Protein AF-A8XPW1-F1 (afdb_monomer_lite)

Foldseek 3Di:
DDDPVNVVLVLLVVLLVCLVVVHPPVVSLVVLVVDPDQLVSCVVSVVLVSLVVCCPPPVCNVSSVVSNVVSVVNVVVVVVVVVVVVPPPPPPPPPDDPDDPDDDDDD

Radius of gyration: 26.09 Å; chains: 1; bounding box: 73×23×73 Å

Structure (mmCIF, N/CA/C/O backbone):
data_AF-A8XPW1-F1
#
_entry.id   AF-A8XPW1-F1
#
loop_
_atom_site.group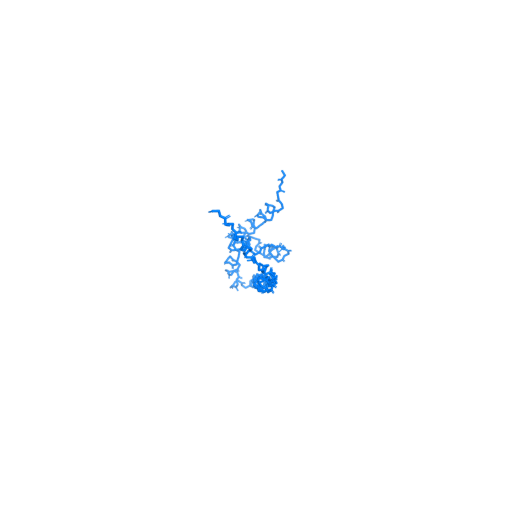_PDB
_atom_site.id
_atom_site.type_symbol
_atom_site.label_atom_id
_atom_site.label_alt_id
_atom_site.label_comp_id
_atom_site.label_asym_id
_atom_site.label_entity_id
_atom_site.label_seq_id
_atom_site.pdbx_PDB_ins_code
_atom_site.Cartn_x
_atom_site.Cartn_y
_atom_site.Cartn_z
_atom_site.occupancy
_atom_site.B_iso_or_equiv
_atom_site.auth_seq_id
_atom_site.auth_comp_id
_atom_site.auth_asym_id
_atom_site.auth_atom_id
_atom_site.pdbx_PDB_model_num
ATOM 1 N N . MET A 1 1 ? -6.409 -0.058 -27.564 1.00 50.00 1 MET A N 1
ATOM 2 C CA . MET A 1 1 ? -5.918 -1.175 -26.725 1.00 50.00 1 MET A CA 1
ATOM 3 C C . MET A 1 1 ? -5.356 -0.614 -25.425 1.00 50.00 1 MET A C 1
ATOM 5 O O . MET A 1 1 ? -4.593 0.341 -25.488 1.00 50.00 1 MET A O 1
ATOM 9 N N . ALA A 1 2 ? -5.767 -1.126 -24.261 1.00 51.94 2 ALA A N 1
ATOM 10 C CA . ALA A 1 2 ? -5.251 -0.667 -22.969 1.00 51.94 2 ALA A CA 1
ATOM 11 C C . ALA A 1 2 ? -3.877 -1.303 -22.716 1.00 51.94 2 ALA A C 1
ATOM 13 O O . ALA A 1 2 ? -3.763 -2.525 -22.685 1.00 51.94 2 ALA A O 1
ATOM 14 N N . THR A 1 3 ? -2.828 -0.497 -22.551 1.00 57.62 3 THR A N 1
ATOM 15 C CA . THR A 1 3 ? -1.506 -1.015 -22.179 1.00 57.62 3 THR A CA 1
ATOM 16 C C . THR A 1 3 ? -1.569 -1.617 -20.769 1.00 57.62 3 THR A C 1
ATOM 18 O O . THR A 1 3 ? -2.270 -1.059 -19.913 1.00 57.62 3 THR A O 1
ATOM 21 N N . PRO A 1 4 ? -0.839 -2.711 -20.478 1.00 57.59 4 PRO A N 1
ATOM 22 C CA . PRO A 1 4 ? -0.860 -3.364 -19.163 1.00 57.59 4 PRO A CA 1
ATOM 23 C C . PRO A 1 4 ? -0.543 -2.408 -17.999 1.00 57.59 4 PRO A C 1
ATOM 25 O O . PRO A 1 4 ? -1.138 -2.501 -16.925 1.00 57.59 4 PRO A O 1
ATOM 28 N N . GLY A 1 5 ? 0.317 -1.408 -18.240 1.00 65.31 5 GLY A N 1
ATOM 29 C CA . GLY A 1 5 ? 0.620 -0.347 -17.275 1.00 65.31 5 GLY A CA 1
ATOM 30 C C . GLY A 1 5 ? -0.586 0.528 -16.906 1.00 65.31 5 GLY A C 1
ATOM 31 O O . GLY A 1 5 ? -0.716 0.932 -15.751 1.00 65.31 5 GLY A O 1
ATOM 32 N N . SER A 1 6 ? -1.519 0.765 -17.838 1.00 75.75 6 SER A N 1
ATOM 33 C CA . SER A 1 6 ? -2.718 1.578 -17.579 1.00 75.75 6 SER A CA 1
ATOM 34 C C . SER A 1 6 ? -3.712 0.891 -16.636 1.00 75.75 6 SER A C 1
ATOM 36 O O . SER A 1 6 ? -4.354 1.559 -15.825 1.00 75.75 6 SER A O 1
ATOM 38 N N . ALA A 1 7 ? -3.824 -0.440 -16.696 1.00 82.31 7 ALA A N 1
ATOM 39 C CA . ALA A 1 7 ? -4.698 -1.197 -15.806 1.00 82.31 7 ALA A CA 1
ATOM 40 C C . ALA A 1 7 ? -4.166 -1.158 -14.367 1.00 82.31 7 ALA A C 1
ATOM 42 O O . ALA A 1 7 ? -4.903 -0.813 -13.444 1.00 82.31 7 ALA A O 1
ATOM 43 N N . MET A 1 8 ? -2.865 -1.406 -14.190 1.00 84.69 8 MET A N 1
ATOM 44 C CA . MET A 1 8 ? -2.206 -1.346 -12.883 1.00 84.69 8 MET A CA 1
ATOM 45 C C . MET A 1 8 ? -2.298 0.056 -12.258 1.00 84.69 8 MET A C 1
ATOM 47 O O . MET A 1 8 ? -2.623 0.191 -11.078 1.00 84.69 8 MET A O 1
ATOM 51 N N . ALA A 1 9 ? -2.092 1.111 -13.055 1.00 85.25 9 ALA A N 1
ATOM 52 C CA . ALA A 1 9 ? -2.223 2.493 -12.595 1.00 85.25 9 ALA A CA 1
ATOM 53 C C . ALA A 1 9 ? -3.647 2.824 -12.111 1.00 85.25 9 ALA A C 1
ATOM 55 O O . ALA A 1 9 ? -3.804 3.488 -11.088 1.00 85.25 9 ALA A O 1
ATOM 56 N N . LYS A 1 10 ? -4.693 2.317 -12.782 1.00 88.06 10 LYS A N 1
ATOM 57 C CA . LYS A 1 10 ? -6.088 2.479 -12.329 1.00 88.06 10 LYS A CA 1
ATOM 58 C C . LYS A 1 10 ? -6.344 1.787 -10.989 1.00 88.06 10 LYS A C 1
ATOM 60 O O . LYS A 1 10 ? -6.992 2.371 -10.120 1.00 88.06 10 LYS A O 1
ATOM 65 N N . TYR A 1 11 ? -5.824 0.572 -10.800 1.00 88.69 11 TYR A N 1
ATOM 66 C CA . TYR A 1 11 ? -5.937 -0.131 -9.518 1.00 88.69 11 TYR A CA 1
ATOM 67 C C . TYR A 1 11 ? -5.219 0.624 -8.398 1.00 88.69 11 TYR A C 1
ATOM 69 O O . TYR A 1 11 ? -5.803 0.831 -7.336 1.00 88.69 11 TYR A O 1
ATOM 77 N N . LEU A 1 12 ? -4.003 1.113 -8.651 1.00 89.31 12 LEU A N 1
ATOM 78 C CA . LEU A 1 12 ? -3.255 1.922 -7.688 1.00 89.31 12 LEU A CA 1
ATOM 79 C C . LEU A 1 12 ? -3.965 3.232 -7.352 1.00 89.31 12 LEU A C 1
ATOM 81 O O . LEU A 1 12 ? -4.080 3.576 -6.178 1.00 89.31 12 LEU A O 1
ATOM 85 N N . PHE A 1 13 ? -4.517 3.924 -8.346 1.00 90.62 13 PHE A N 1
ATOM 86 C CA . PHE A 1 13 ? -5.321 5.122 -8.119 1.00 90.62 13 PHE A CA 1
ATOM 87 C C . PHE A 1 13 ? -6.535 4.834 -7.222 1.00 90.62 13 PHE A C 1
ATOM 89 O O . PHE A 1 13 ? -6.832 5.584 -6.285 1.00 90.62 13 PHE A O 1
ATOM 96 N N . ARG A 1 14 ? -7.209 3.699 -7.434 1.00 90.56 14 ARG A N 1
ATOM 97 C CA . ARG A 1 14 ? -8.300 3.251 -6.560 1.00 90.56 14 ARG A CA 1
ATOM 98 C C . ARG A 1 14 ? -7.814 2.956 -5.136 1.00 90.56 14 ARG A C 1
ATOM 100 O O . ARG A 1 14 ? -8.478 3.336 -4.176 1.00 90.56 14 ARG A O 1
ATOM 107 N N . CYS A 1 15 ? -6.639 2.349 -4.981 1.00 91.38 15 CYS A N 1
ATOM 108 C CA . CYS A 1 15 ? -6.039 2.138 -3.664 1.00 91.38 15 CYS A CA 1
ATOM 109 C C . CYS A 1 15 ? -5.737 3.465 -2.954 1.00 91.38 15 CYS A C 1
ATOM 111 O O . CYS A 1 15 ? -6.075 3.631 -1.785 1.00 91.38 15 CYS A O 1
ATOM 113 N N . VAL A 1 16 ? -5.157 4.438 -3.660 1.00 91.81 16 VAL A N 1
ATOM 114 C CA . VAL A 1 16 ? -4.872 5.774 -3.110 1.00 91.81 16 VAL A CA 1
ATOM 115 C C . VAL A 1 16 ? -6.148 6.464 -2.649 1.00 91.81 16 VAL A C 1
ATOM 117 O O . VAL A 1 16 ? -6.192 6.995 -1.541 1.00 91.81 16 VAL A O 1
ATOM 120 N N . THR A 1 17 ? -7.194 6.453 -3.474 1.00 92.75 17 THR A N 1
ATOM 121 C CA . THR A 1 17 ? -8.467 7.106 -3.134 1.00 92.75 17 THR A CA 1
ATOM 122 C C . THR A 1 17 ? -9.129 6.454 -1.920 1.00 92.75 17 THR A C 1
ATOM 124 O O . THR A 1 17 ? -9.569 7.166 -1.019 1.00 92.75 17 THR A O 1
ATOM 127 N N . HIS A 1 18 ? -9.116 5.122 -1.822 1.00 93.25 18 HIS A N 1
ATOM 128 C CA . HIS A 1 18 ? -9.591 4.396 -0.640 1.00 93.25 18 HIS A CA 1
ATOM 129 C C . HIS A 1 18 ? -8.779 4.717 0.627 1.00 93.25 18 HIS A C 1
ATOM 131 O O . HIS A 1 18 ? -9.367 5.004 1.671 1.00 93.25 18 HIS A O 1
ATOM 137 N N . LEU A 1 19 ? -7.442 4.733 0.534 1.00 91.12 19 LEU A N 1
ATOM 138 C CA . LEU A 1 19 ? -6.554 5.074 1.651 1.00 91.12 19 LEU A CA 1
ATOM 139 C C . LEU A 1 19 ? -6.670 6.543 2.072 1.00 91.12 19 LEU A C 1
ATOM 141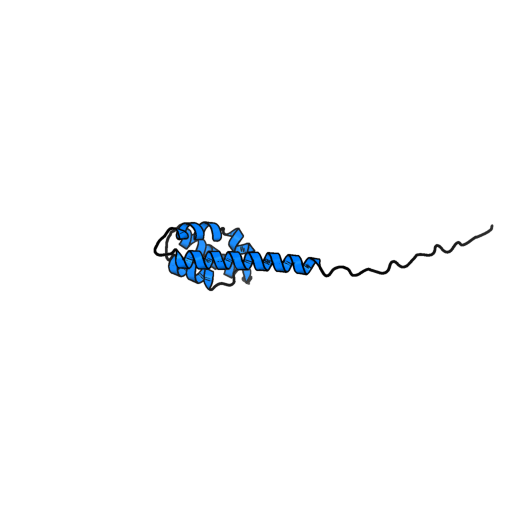 O O . LEU A 1 19 ? -6.493 6.845 3.244 1.00 91.12 19 LEU A O 1
ATOM 145 N N . ARG A 1 20 ? -6.962 7.475 1.165 1.00 90.56 20 ARG A N 1
ATOM 146 C CA . ARG A 1 20 ? -7.193 8.881 1.541 1.00 90.56 20 ARG A CA 1
ATOM 147 C C . ARG A 1 20 ? -8.565 9.082 2.174 1.00 90.56 20 ARG A C 1
ATOM 149 O O . ARG A 1 20 ? -8.684 9.817 3.143 1.00 90.56 20 ARG A O 1
ATOM 156 N N . ALA A 1 21 ? -9.583 8.400 1.657 1.00 91.69 21 ALA A N 1
ATOM 157 C CA . ALA A 1 21 ? -10.943 8.469 2.181 1.00 91.69 21 ALA A CA 1
ATOM 158 C C . ALA A 1 21 ? -11.163 7.619 3.446 1.00 91.69 21 ALA A C 1
ATOM 160 O O . ALA A 1 21 ? -12.282 7.590 3.950 1.00 91.69 21 ALA A O 1
ATOM 161 N N . GLN A 1 22 ? -10.144 6.884 3.916 1.00 88.81 22 GLN A N 1
ATOM 162 C CA . GLN A 1 22 ? -10.232 5.915 5.019 1.00 88.81 22 GLN A CA 1
ATOM 163 C C . GLN A 1 22 ? -11.343 4.865 4.820 1.00 88.81 22 GLN A C 1
ATOM 165 O O . GLN A 1 22 ? -11.918 4.329 5.767 1.00 88.81 22 GLN A O 1
ATOM 170 N N . LYS A 1 23 ? -11.656 4.536 3.561 1.00 89.94 23 LYS A N 1
ATOM 171 C CA . LYS A 1 23 ? -12.699 3.568 3.196 1.00 89.94 23 LYS A CA 1
ATOM 172 C C . LYS A 1 23 ? -12.058 2.266 2.749 1.00 89.94 23 LYS A C 1
ATOM 174 O O . LYS A 1 23 ? -11.152 2.272 1.926 1.00 89.94 23 LYS A O 1
ATOM 179 N N . LYS A 1 24 ? -12.571 1.131 3.242 1.00 90.38 24 LYS A N 1
ATOM 180 C CA . LYS A 1 24 ? -12.109 -0.218 2.849 1.00 90.38 24 LYS A CA 1
ATOM 181 C C . LYS A 1 24 ? -10.582 -0.384 2.982 1.00 90.38 24 LYS A C 1
ATOM 183 O O . LYS A 1 24 ? -9.939 -0.992 2.126 1.00 90.38 24 LYS A O 1
ATOM 188 N N . VAL A 1 25 ? -10.003 0.167 4.053 1.00 90.94 25 VAL A N 1
ATOM 189 C CA . VAL A 1 25 ? -8.547 0.214 4.285 1.00 90.94 25 VAL A CA 1
ATOM 190 C C . VAL A 1 25 ? -7.939 -1.188 4.309 1.00 90.94 25 VAL A C 1
ATOM 192 O O . VAL A 1 25 ? -6.980 -1.435 3.589 1.00 90.94 25 VAL A O 1
ATOM 195 N N . THR A 1 26 ? -8.536 -2.133 5.042 1.00 92.25 26 THR A N 1
ATOM 196 C CA . THR A 1 26 ? -8.062 -3.527 5.126 1.00 92.25 26 THR A CA 1
ATOM 197 C C . THR A 1 26 ? -7.951 -4.183 3.750 1.00 92.25 26 THR A C 1
ATOM 199 O O . THR A 1 26 ? -6.889 -4.679 3.389 1.00 92.25 26 THR A O 1
ATOM 202 N N . VAL A 1 27 ? -9.025 -4.115 2.953 1.00 92.69 27 VAL A N 1
ATOM 203 C CA . VAL A 1 27 ? -9.073 -4.684 1.594 1.00 92.69 27 VAL A CA 1
ATOM 204 C C . VAL A 1 27 ? -8.030 -4.024 0.699 1.00 92.69 27 VAL A C 1
ATOM 206 O O . VAL A 1 27 ? -7.369 -4.684 -0.093 1.00 92.69 27 VAL A O 1
ATOM 209 N N . THR A 1 28 ? -7.851 -2.714 0.846 1.00 92.44 28 THR A N 1
ATOM 210 C CA . THR A 1 28 ? -6.895 -1.949 0.045 1.00 92.44 28 THR A CA 1
ATOM 211 C C . THR A 1 28 ? -5.447 -2.299 0.393 1.00 92.44 28 THR A C 1
ATOM 213 O O . THR A 1 28 ? -4.627 -2.474 -0.506 1.00 92.44 28 THR A O 1
ATOM 216 N N . LEU A 1 29 ? -5.126 -2.452 1.682 1.00 91.50 29 LEU A N 1
ATOM 217 C CA . LEU A 1 29 ? -3.810 -2.910 2.133 1.00 91.50 29 LEU A CA 1
ATOM 218 C C . LEU A 1 29 ? -3.522 -4.339 1.661 1.00 91.50 29 LEU A C 1
ATOM 220 O O . LEU A 1 29 ? -2.397 -4.629 1.262 1.00 91.50 29 LEU A O 1
ATOM 224 N N . GLN A 1 30 ? -4.534 -5.204 1.651 1.00 91.44 30 GLN A N 1
ATOM 225 C CA . GLN A 1 30 ? -4.412 -6.567 1.141 1.00 91.44 30 GLN A CA 1
ATOM 226 C C . GLN A 1 30 ? -4.189 -6.590 -0.378 1.00 91.44 30 GLN A C 1
ATOM 228 O O . GLN A 1 30 ? -3.235 -7.202 -0.839 1.00 91.44 30 GLN A O 1
ATOM 233 N N . MET A 1 31 ? -4.937 -5.794 -1.150 1.00 90.44 31 MET A N 1
ATOM 234 C CA . MET A 1 31 ? -4.682 -5.615 -2.587 1.00 90.44 31 MET A CA 1
ATOM 235 C C . MET A 1 31 ? -3.248 -5.147 -2.881 1.00 90.44 31 MET A C 1
ATOM 237 O O . MET A 1 31 ? -2.634 -5.616 -3.833 1.00 90.44 31 MET A O 1
ATOM 241 N N . LEU A 1 32 ? -2.691 -4.236 -2.076 1.00 89.81 32 LEU A N 1
ATOM 242 C CA . LEU A 1 32 ? -1.297 -3.791 -2.231 1.00 89.81 32 LEU A CA 1
ATOM 243 C C . LEU A 1 32 ? -0.277 -4.906 -1.921 1.00 89.81 32 LEU A C 1
ATOM 245 O O . LEU A 1 32 ? 0.836 -4.896 -2.455 1.00 89.81 32 LEU A O 1
ATOM 249 N N . MET A 1 33 ? -0.642 -5.875 -1.078 1.00 90.19 33 MET A N 1
ATOM 250 C CA . MET A 1 33 ? 0.160 -7.077 -0.837 1.00 90.19 33 MET A CA 1
ATOM 251 C C . MET A 1 33 ? 0.064 -8.078 -1.986 1.00 90.19 33 MET A C 1
ATOM 253 O O . MET A 1 33 ? 1.090 -8.646 -2.353 1.00 90.19 33 MET A O 1
ATOM 257 N N . ASP A 1 34 ? -1.113 -8.256 -2.575 1.00 88.56 34 ASP A N 1
ATOM 258 C CA . ASP A 1 34 ? -1.339 -9.268 -3.614 1.00 88.56 34 ASP A CA 1
ATOM 259 C C . ASP A 1 34 ? -0.829 -8.812 -4.988 1.00 88.56 34 ASP A C 1
ATOM 261 O O . ASP A 1 34 ? -0.357 -9.612 -5.794 1.00 88.56 34 ASP A O 1
ATOM 265 N N . LEU A 1 35 ? -0.872 -7.506 -5.264 1.00 84.12 35 LEU A N 1
ATOM 266 C CA . LEU A 1 35 ? -0.415 -6.960 -6.538 1.00 84.12 35 LEU A CA 1
ATOM 267 C C . LEU A 1 35 ? 1.119 -6.911 -6.612 1.00 84.12 35 LEU A C 1
ATOM 269 O O . LEU A 1 35 ? 1.794 -6.317 -5.765 1.00 84.12 35 LEU A O 1
ATOM 273 N N . ASN A 1 36 ? 1.681 -7.465 -7.688 1.00 82.56 36 ASN A N 1
ATOM 274 C CA . ASN A 1 36 ? 3.077 -7.251 -8.077 1.00 82.56 36 ASN A CA 1
ATOM 275 C C . ASN A 1 36 ? 3.214 -5.919 -8.821 1.00 82.56 36 ASN A C 1
ATOM 277 O O . ASN A 1 36 ? 3.315 -5.855 -10.045 1.00 82.56 36 ASN A O 1
ATOM 281 N N . THR A 1 37 ? 3.156 -4.830 -8.061 1.00 83.12 37 THR A N 1
ATOM 282 C CA . THR A 1 37 ? 3.311 -3.467 -8.574 1.00 83.12 37 THR A CA 1
ATOM 283 C C . THR A 1 37 ? 4.785 -3.066 -8.650 1.00 83.12 37 THR A C 1
ATOM 285 O O . THR A 1 37 ? 5.466 -3.146 -7.626 1.00 83.12 37 THR A O 1
ATOM 288 N N . PRO A 1 38 ? 5.258 -2.555 -9.802 1.00 86.12 38 PRO A N 1
ATOM 289 C CA . PRO A 1 38 ? 6.588 -1.968 -9.935 1.00 86.12 38 PRO A CA 1
ATOM 290 C C . PRO A 1 38 ? 6.829 -0.854 -8.913 1.00 86.12 38 PRO A C 1
ATOM 292 O O . PRO A 1 38 ? 5.933 -0.038 -8.659 1.00 86.12 38 PRO A O 1
ATOM 295 N N . LEU A 1 39 ? 8.053 -0.770 -8.384 1.00 86.44 39 LEU A N 1
ATOM 296 C CA . LEU A 1 39 ? 8.411 0.225 -7.371 1.00 86.44 39 LEU A CA 1
ATOM 297 C C . LEU A 1 39 ? 8.178 1.659 -7.869 1.00 86.44 39 LEU A C 1
ATOM 299 O O . LEU A 1 39 ? 7.627 2.474 -7.132 1.00 86.44 39 LEU A O 1
ATOM 303 N N . ALA A 1 40 ? 8.488 1.931 -9.140 1.00 85.88 40 ALA A N 1
ATOM 304 C CA . ALA A 1 40 ? 8.277 3.234 -9.771 1.00 85.88 40 ALA A CA 1
ATOM 305 C C . ALA A 1 40 ? 6.823 3.732 -9.661 1.00 85.88 40 ALA A C 1
ATOM 307 O O . ALA A 1 40 ? 6.586 4.910 -9.402 1.00 85.88 40 ALA A O 1
ATOM 308 N N . LEU A 1 41 ? 5.835 2.840 -9.802 1.00 86.62 41 LEU A N 1
ATOM 309 C CA . LEU A 1 41 ? 4.427 3.217 -9.661 1.00 86.62 41 LEU A CA 1
ATOM 310 C C . LEU A 1 41 ? 4.050 3.445 -8.194 1.00 86.62 41 LEU A C 1
ATOM 312 O O . LEU A 1 41 ? 3.319 4.382 -7.883 1.00 86.62 41 LEU A O 1
ATOM 316 N N . LEU A 1 42 ? 4.564 2.629 -7.273 1.00 88.50 42 LEU A N 1
ATOM 317 C CA . LEU A 1 42 ? 4.324 2.824 -5.840 1.00 88.50 42 LEU A CA 1
ATOM 318 C C . LEU A 1 42 ? 4.894 4.154 -5.327 1.00 88.50 42 LEU A C 1
ATOM 320 O O . LEU A 1 42 ? 4.284 4.779 -4.454 1.00 88.50 42 LEU A O 1
ATOM 324 N N . GLU A 1 43 ? 6.038 4.580 -5.867 1.00 87.88 43 GLU A N 1
ATOM 325 C CA . GLU A 1 43 ? 6.643 5.883 -5.582 1.00 87.88 43 GLU A CA 1
ATOM 326 C C . GLU A 1 43 ? 5.845 7.029 -6.219 1.00 87.88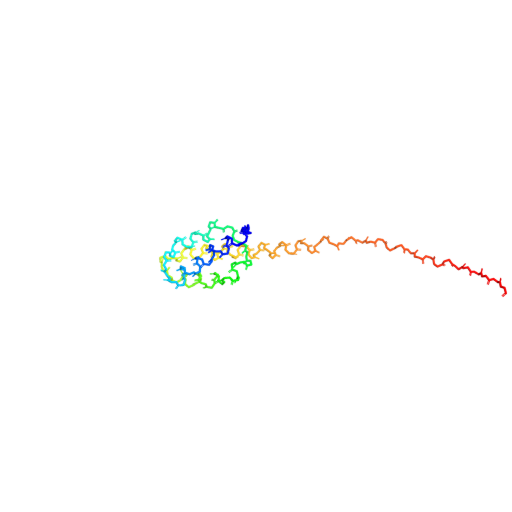 43 GLU A C 1
ATOM 328 O O . GLU A 1 43 ? 5.511 7.978 -5.510 1.00 87.88 43 GLU A O 1
ATOM 333 N N . ALA A 1 44 ? 5.438 6.907 -7.488 1.00 88.12 44 ALA A N 1
ATOM 334 C CA . ALA A 1 44 ? 4.639 7.924 -8.182 1.00 88.12 44 ALA A CA 1
ATOM 335 C C . ALA A 1 44 ? 3.305 8.242 -7.478 1.00 88.12 44 ALA A C 1
ATOM 337 O O . ALA A 1 44 ? 2.860 9.386 -7.465 1.00 88.12 44 ALA A O 1
ATOM 338 N N . PHE A 1 45 ? 2.673 7.237 -6.867 1.00 88.56 45 PHE A N 1
ATOM 339 C CA . PHE A 1 45 ? 1.413 7.392 -6.131 1.00 88.56 45 PHE A CA 1
ATOM 340 C C . PHE A 1 45 ? 1.595 7.662 -4.625 1.00 88.56 45 PHE A C 1
ATOM 342 O O . PHE A 1 45 ? 0.613 7.672 -3.879 1.00 88.56 45 PHE A O 1
ATOM 349 N N . GLU A 1 46 ? 2.832 7.857 -4.155 1.00 90.94 46 GLU A N 1
ATOM 350 C CA . GLU A 1 46 ? 3.183 8.076 -2.743 1.00 90.94 46 GLU A CA 1
ATOM 351 C C . GLU A 1 46 ? 2.608 7.022 -1.767 1.00 90.94 46 GLU A C 1
ATOM 353 O O . GLU A 1 46 ? 2.353 7.306 -0.590 1.00 90.94 46 GLU A O 1
ATOM 358 N N . ILE A 1 47 ? 2.428 5.774 -2.216 1.00 91.19 47 ILE A N 1
ATOM 359 C CA . ILE A 1 47 ? 1.748 4.717 -1.441 1.00 91.19 47 ILE A CA 1
ATOM 360 C C . ILE A 1 47 ? 2.415 4.507 -0.080 1.00 91.19 47 ILE A C 1
ATOM 362 O O . ILE A 1 47 ? 1.745 4.391 0.945 1.00 91.19 47 ILE A O 1
ATOM 366 N N . LYS A 1 48 ? 3.751 4.537 -0.037 1.00 91.56 48 LYS A N 1
ATOM 367 C CA . LYS A 1 48 ? 4.527 4.397 1.203 1.00 91.56 48 LYS A CA 1
ATOM 368 C C . LYS A 1 48 ? 4.152 5.445 2.256 1.00 91.56 48 LYS A C 1
ATOM 370 O O . LYS A 1 48 ? 4.128 5.127 3.444 1.00 91.56 48 LYS A O 1
ATOM 375 N N . LYS A 1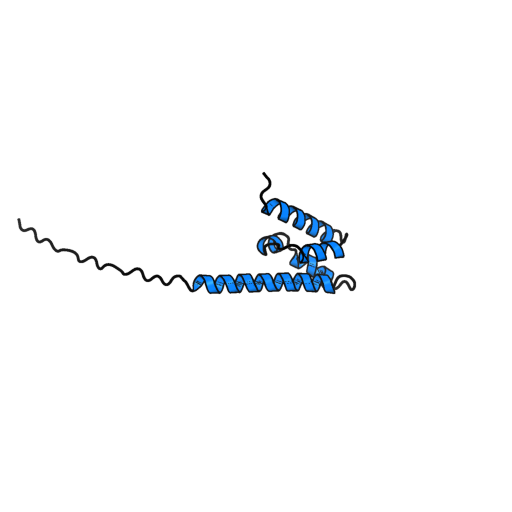 49 ? 3.897 6.689 1.843 1.00 91.50 49 LYS A N 1
ATOM 376 C CA . LYS A 1 49 ? 3.527 7.784 2.750 1.00 91.50 49 LYS A CA 1
ATOM 377 C C . LYS A 1 49 ? 2.117 7.573 3.290 1.00 91.50 49 LYS A C 1
ATOM 379 O O . LYS A 1 49 ? 1.914 7.689 4.493 1.00 91.50 49 LYS A O 1
ATOM 384 N N . LEU A 1 50 ? 1.186 7.169 2.426 1.00 91.00 50 LEU A N 1
ATOM 385 C CA . LEU A 1 50 ? -0.196 6.888 2.818 1.00 91.00 50 LEU A CA 1
ATOM 386 C C . LEU A 1 50 ? -0.290 5.708 3.787 1.00 91.00 50 LEU A C 1
ATOM 388 O O . LEU A 1 50 ? -0.934 5.814 4.824 1.00 91.00 50 LEU A O 1
ATOM 392 N N . VAL A 1 51 ? 0.402 4.606 3.496 1.00 91.31 51 VAL A N 1
ATOM 393 C CA . VAL A 1 51 ? 0.389 3.406 4.345 1.00 91.31 51 VAL A CA 1
ATOM 394 C C . VAL A 1 51 ? 1.037 3.666 5.710 1.00 91.31 51 VAL A C 1
ATOM 396 O O . VAL A 1 51 ? 0.605 3.094 6.706 1.00 91.31 51 VAL A O 1
ATOM 399 N N . LYS A 1 52 ? 2.033 4.562 5.798 1.00 92.19 52 LYS A N 1
ATOM 400 C CA . LYS A 1 52 ? 2.648 4.940 7.082 1.00 92.19 52 LYS A CA 1
ATOM 401 C C . LYS A 1 52 ? 1.649 5.519 8.084 1.00 92.19 52 LYS A C 1
ATOM 403 O O . LYS A 1 52 ? 1.815 5.255 9.268 1.00 92.19 52 LYS A O 1
ATOM 408 N N . MET A 1 53 ? 0.631 6.251 7.626 1.00 89.81 53 MET A N 1
ATOM 409 C CA . MET A 1 53 ? -0.392 6.830 8.511 1.00 89.81 53 MET A CA 1
ATOM 410 C C . MET A 1 53 ? -1.157 5.737 9.273 1.00 89.81 53 MET A C 1
ATOM 412 O O . MET A 1 53 ? -1.464 5.887 10.446 1.00 89.81 53 MET A O 1
ATOM 416 N N . TYR A 1 54 ? -1.347 4.578 8.642 1.00 89.75 54 TYR A N 1
ATOM 417 C CA . TYR A 1 54 ? -2.054 3.428 9.211 1.00 89.75 54 TYR A CA 1
ATOM 418 C C . TYR A 1 54 ? -1.191 2.551 10.128 1.00 89.75 54 TYR A C 1
ATOM 420 O O . TYR A 1 54 ? -1.646 1.512 10.608 1.00 89.75 54 TYR A O 1
ATOM 428 N N . ARG A 1 55 ? 0.068 2.930 10.375 1.00 84.25 55 ARG A N 1
ATOM 429 C CA . ARG A 1 55 ? 0.954 2.205 11.299 1.00 84.25 55 ARG A CA 1
ATOM 430 C C . ARG A 1 55 ? 0.576 2.442 12.763 1.00 84.25 55 ARG A C 1
ATOM 432 O O . ARG A 1 55 ? 0.872 1.603 13.613 1.00 84.25 55 ARG A O 1
ATOM 439 N N . GLU A 1 56 ? -0.048 3.578 13.045 1.00 82.62 56 GLU A N 1
ATOM 440 C CA . GLU A 1 56 ? -0.490 3.969 14.386 1.00 82.62 56 GLU A CA 1
ATOM 441 C C . GLU A 1 56 ? -1.903 3.445 14.692 1.00 82.62 56 GLU A C 1
ATOM 443 O O . GLU A 1 56 ? -2.257 3.237 15.852 1.00 82.62 56 GLU A O 1
ATOM 448 N N . ASP A 1 57 ? -2.669 3.096 13.654 1.00 86.31 57 ASP A N 1
ATOM 449 C CA . ASP A 1 57 ? -3.995 2.501 13.783 1.00 86.31 57 ASP A CA 1
ATOM 450 C C . ASP A 1 57 ? -3.938 1.055 14.280 1.00 86.31 57 ASP A C 1
ATOM 452 O O . ASP A 1 57 ? -3.539 0.144 13.549 1.00 86.31 57 ASP A O 1
ATOM 456 N N . LYS A 1 58 ? -4.450 0.800 15.493 1.00 84.88 58 LYS A N 1
ATOM 457 C CA . LYS A 1 58 ? -4.499 -0.550 16.098 1.00 84.88 58 LYS A CA 1
ATOM 458 C C . LYS A 1 58 ? -5.085 -1.620 15.169 1.00 84.88 58 LYS A C 1
ATOM 460 O O . LYS A 1 58 ? -4.605 -2.746 15.175 1.00 84.88 58 LYS A O 1
ATOM 465 N N . LYS A 1 59 ? -6.098 -1.277 14.364 1.00 87.38 59 LYS A N 1
ATOM 466 C CA . LYS A 1 59 ? -6.785 -2.222 13.463 1.00 87.38 59 LYS A CA 1
ATOM 467 C C . LYS A 1 59 ? -6.000 -2.550 12.190 1.00 87.38 59 LYS A C 1
ATOM 469 O O . LYS A 1 59 ? -6.194 -3.618 11.621 1.00 87.38 59 LYS A O 1
ATOM 474 N N . HIS A 1 60 ? -5.153 -1.638 11.715 1.00 90.00 60 HIS A N 1
ATOM 475 C CA . HIS A 1 60 ? -4.508 -1.744 10.399 1.00 90.00 60 HIS A CA 1
ATOM 476 C C . HIS A 1 60 ? -2.983 -1.852 10.475 1.00 90.00 60 HIS A C 1
ATOM 478 O O . HIS A 1 60 ? -2.346 -2.166 9.468 1.00 90.00 60 HIS A O 1
ATOM 484 N N . LYS A 1 61 ? -2.410 -1.669 11.668 1.00 90.56 61 LYS A N 1
ATOM 485 C CA . LYS A 1 61 ? -0.974 -1.662 11.945 1.00 90.56 61 LYS A CA 1
ATOM 486 C C . LYS A 1 61 ? -0.230 -2.848 11.344 1.00 90.56 61 LYS A C 1
ATOM 488 O O . LYS A 1 61 ? 0.778 -2.646 10.671 1.00 90.56 61 LYS A O 1
ATOM 493 N N . GLU A 1 62 ? -0.714 -4.068 11.561 1.00 90.88 62 GLU A N 1
ATOM 494 C CA . GLU A 1 62 ? -0.023 -5.274 11.088 1.00 90.88 62 GLU A CA 1
ATOM 495 C C . GLU A 1 62 ? 0.031 -5.348 9.560 1.00 90.88 62 GLU A C 1
ATOM 497 O O . GLU A 1 62 ? 1.091 -5.591 8.980 1.00 90.88 62 GLU A O 1
ATOM 502 N N . LEU A 1 63 ? -1.096 -5.087 8.892 1.00 91.00 63 LEU A N 1
ATOM 503 C CA . LEU A 1 63 ? -1.174 -5.095 7.430 1.00 91.00 63 LEU A CA 1
ATOM 504 C C . LEU A 1 63 ? -0.358 -3.953 6.823 1.00 91.00 63 LEU A C 1
ATOM 506 O O . LEU A 1 63 ? 0.402 -4.171 5.881 1.00 91.00 63 LEU A O 1
ATOM 510 N N . ALA A 1 64 ? -0.449 -2.754 7.397 1.00 91.38 64 ALA A N 1
ATOM 511 C CA . ALA A 1 64 ? 0.342 -1.609 6.969 1.00 91.38 64 ALA A CA 1
ATOM 512 C C . ALA A 1 64 ? 1.847 -1.886 7.112 1.00 91.38 64 ALA A C 1
ATOM 514 O O . ALA A 1 64 ? 2.630 -1.582 6.209 1.00 91.38 64 ALA A O 1
ATOM 515 N N . GLN A 1 65 ? 2.264 -2.527 8.207 1.00 93.25 65 GLN A N 1
ATOM 516 C CA . GLN A 1 65 ? 3.655 -2.919 8.414 1.00 93.25 65 GLN A CA 1
ATOM 517 C C . GLN A 1 65 ? 4.122 -3.951 7.382 1.00 93.25 65 GLN A C 1
ATOM 519 O O . GLN A 1 65 ? 5.208 -3.782 6.826 1.00 93.25 65 GLN A O 1
ATOM 524 N N . LYS A 1 66 ? 3.306 -4.966 7.069 1.00 92.31 66 LYS A N 1
ATOM 525 C CA . LYS A 1 66 ? 3.615 -5.950 6.016 1.00 92.31 66 LYS A CA 1
ATOM 526 C C . LYS A 1 66 ? 3.802 -5.283 4.650 1.00 92.31 66 LYS A C 1
ATOM 528 O O . LYS A 1 66 ? 4.808 -5.536 3.989 1.00 92.31 66 LYS A O 1
ATOM 533 N N . VAL A 1 67 ? 2.914 -4.360 4.275 1.00 91.69 67 VAL A N 1
ATOM 534 C CA . VAL A 1 67 ? 3.028 -3.599 3.016 1.00 91.69 67 VAL A CA 1
ATOM 535 C C . VAL A 1 67 ? 4.313 -2.767 2.988 1.00 91.69 67 VAL A C 1
ATOM 537 O O . VAL A 1 67 ? 5.046 -2.786 2.000 1.00 91.69 67 VAL A O 1
ATOM 540 N N . LEU A 1 68 ? 4.645 -2.070 4.078 1.00 91.81 68 LEU A N 1
ATOM 541 C CA . LEU A 1 68 ? 5.880 -1.281 4.156 1.00 91.81 68 LEU A CA 1
ATOM 542 C C . LEU A 1 68 ? 7.143 -2.148 4.058 1.00 91.81 68 LEU A C 1
ATOM 544 O O . LEU A 1 68 ? 8.122 -1.721 3.440 1.00 91.81 68 LEU A O 1
ATOM 548 N N . LEU A 1 69 ? 7.128 -3.347 4.647 1.00 91.81 69 LEU A N 1
ATOM 549 C CA . LEU A 1 69 ? 8.225 -4.309 4.537 1.00 91.81 69 LEU A CA 1
ATOM 550 C C . LEU A 1 69 ? 8.379 -4.816 3.101 1.00 91.81 69 LEU A C 1
ATOM 552 O O . LEU A 1 69 ? 9.498 -4.809 2.594 1.00 91.81 69 LEU A O 1
ATOM 556 N N . LYS A 1 70 ? 7.275 -5.142 2.418 1.00 90.81 70 LYS A N 1
ATOM 557 C CA . LYS A 1 70 ? 7.286 -5.524 0.996 1.00 90.81 70 LYS A CA 1
ATOM 558 C C . LYS A 1 70 ? 7.915 -4.429 0.128 1.00 90.81 70 LYS A C 1
ATOM 560 O O . LYS A 1 70 ? 8.821 -4.701 -0.651 1.00 90.81 70 LYS A O 1
ATOM 565 N N . ILE A 1 71 ? 7.506 -3.170 0.315 1.00 89.69 71 ILE A N 1
ATOM 566 C CA . ILE A 1 71 ? 8.083 -2.021 -0.411 1.00 89.69 71 ILE A CA 1
ATOM 567 C C . ILE A 1 71 ? 9.588 -1.888 -0.139 1.00 89.69 71 ILE A C 1
ATOM 569 O O . ILE A 1 71 ? 10.364 -1.572 -1.040 1.00 89.69 71 ILE A O 1
ATOM 573 N N . ARG A 1 72 ? 10.020 -2.125 1.105 1.00 89.19 72 ARG A N 1
ATOM 574 C CA . ARG A 1 72 ? 11.439 -2.073 1.476 1.00 89.19 72 ARG A CA 1
ATOM 575 C C . ARG A 1 72 ? 12.246 -3.195 0.821 1.00 89.19 72 ARG A C 1
ATOM 577 O O . ARG A 1 72 ? 13.349 -2.914 0.362 1.00 89.19 72 ARG A O 1
ATOM 584 N N . ALA A 1 73 ? 11.703 -4.410 0.778 1.00 88.81 73 ALA A N 1
ATOM 585 C CA . ALA A 1 73 ? 12.322 -5.553 0.114 1.00 88.81 73 ALA A CA 1
ATOM 586 C C . ALA A 1 73 ? 12.506 -5.278 -1.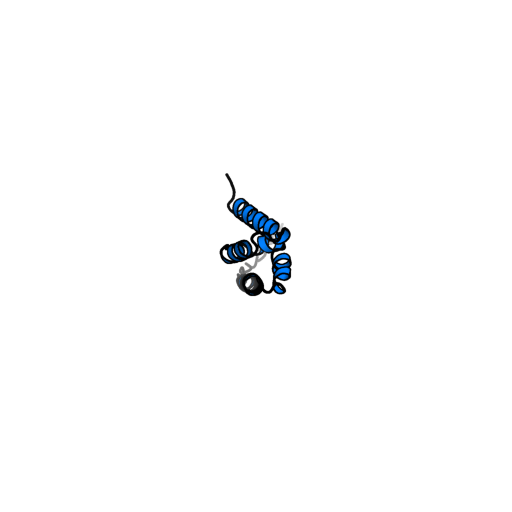385 1.00 88.81 73 ALA A C 1
ATOM 588 O O . ALA A 1 73 ? 13.631 -5.335 -1.868 1.00 88.81 73 ALA A O 1
ATOM 589 N N . MET A 1 74 ? 11.455 -4.810 -2.071 1.00 86.94 74 MET A N 1
ATOM 590 C CA . MET A 1 74 ? 11.532 -4.437 -3.493 1.00 86.94 74 MET A CA 1
ATOM 591 C C . MET A 1 74 ? 12.592 -3.357 -3.759 1.00 86.94 74 MET A C 1
ATOM 593 O O . MET A 1 74 ? 13.337 -3.430 -4.732 1.00 86.94 74 MET A O 1
ATOM 597 N N . LYS A 1 75 ? 12.721 -2.364 -2.867 1.00 86.44 75 LYS A N 1
ATOM 598 C CA . LYS A 1 75 ? 13.758 -1.328 -2.990 1.00 86.44 75 LYS A CA 1
ATOM 599 C C . LYS A 1 75 ? 15.180 -1.877 -2.827 1.00 86.44 75 LYS A C 1
ATOM 601 O O . LYS A 1 75 ? 16.093 -1.402 -3.499 1.00 86.44 75 LYS A O 1
ATOM 606 N N . MET A 1 76 ? 15.380 -2.833 -1.920 1.00 83.38 76 MET A N 1
ATOM 607 C CA . MET A 1 76 ? 16.674 -3.500 -1.740 1.00 83.38 76 MET A CA 1
ATOM 608 C C . MET A 1 76 ? 17.017 -4.355 -2.963 1.00 83.38 76 MET A C 1
ATOM 610 O O . MET A 1 76 ? 18.138 -4.267 -3.456 1.00 83.38 76 MET A O 1
ATOM 614 N N . GLU A 1 77 ? 16.053 -5.106 -3.497 1.00 81.50 77 GLU A N 1
ATOM 615 C CA . GLU A 1 77 ? 16.229 -5.915 -4.709 1.00 81.50 77 GLU A CA 1
ATOM 616 C C . GLU A 1 77 ? 16.612 -5.059 -5.923 1.00 81.50 77 GLU A C 1
ATOM 618 O O . GLU A 1 77 ? 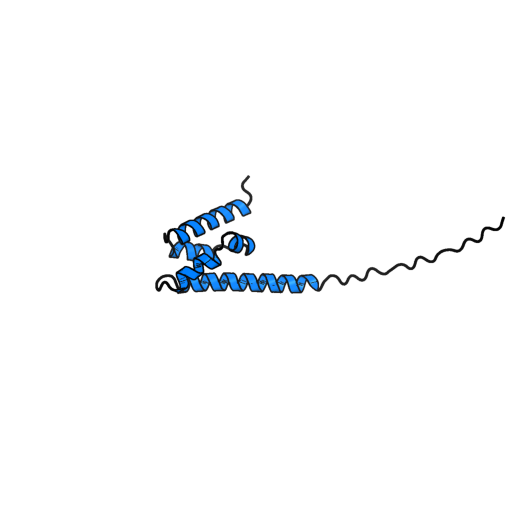17.595 -5.371 -6.594 1.00 81.50 77 GLU A O 1
ATOM 623 N N . GLU A 1 78 ? 15.936 -3.929 -6.170 1.00 78.25 78 GLU A N 1
ATOM 624 C CA . GLU A 1 78 ? 16.321 -3.021 -7.264 1.00 78.25 78 GLU A CA 1
ATOM 625 C C . GLU A 1 78 ? 17.732 -2.434 -7.086 1.00 78.25 78 GLU A C 1
ATOM 627 O O . GLU A 1 78 ? 18.463 -2.261 -8.064 1.00 78.25 78 GLU A O 1
ATOM 632 N N . MET A 1 79 ? 18.142 -2.125 -5.850 1.00 71.25 79 MET A N 1
ATOM 633 C CA . MET A 1 79 ? 19.492 -1.622 -5.566 1.00 71.25 79 MET A CA 1
ATOM 634 C C . MET A 1 79 ? 20.573 -2.685 -5.775 1.00 71.25 79 MET A C 1
ATOM 636 O O . MET A 1 79 ? 21.656 -2.360 -6.265 1.00 71.25 79 MET A O 1
ATOM 640 N N . VAL A 1 80 ? 20.300 -3.939 -5.409 1.00 68.50 80 VAL A N 1
ATOM 641 C CA . VAL A 1 80 ? 21.221 -5.062 -5.636 1.00 68.50 80 VAL A CA 1
ATOM 642 C C . VAL A 1 80 ? 21.355 -5.336 -7.131 1.00 68.50 80 VAL A C 1
ATOM 644 O O . VAL A 1 80 ? 22.476 -5.449 -7.620 1.00 68.50 80 VAL A O 1
ATOM 647 N N . ASN A 1 81 ? 20.242 -5.332 -7.866 1.00 61.81 81 ASN A N 1
ATOM 648 C CA . ASN A 1 81 ? 20.240 -5.629 -9.297 1.00 61.81 81 ASN A CA 1
ATOM 649 C C . ASN A 1 81 ? 21.039 -4.591 -10.113 1.00 61.81 81 ASN A C 1
ATOM 651 O O . ASN A 1 81 ? 21.774 -4.950 -11.031 1.00 61.81 81 ASN A O 1
ATOM 655 N N . LYS A 1 82 ? 20.982 -3.309 -9.715 1.00 59.31 82 LYS A N 1
ATOM 656 C CA . LYS A 1 82 ? 21.812 -2.239 -10.303 1.00 59.31 82 LYS A CA 1
ATOM 657 C C . LYS A 1 82 ? 23.311 -2.430 -10.041 1.00 59.31 82 LYS A C 1
ATOM 659 O O . LYS A 1 82 ? 24.118 -2.180 -10.926 1.00 59.31 82 LYS A O 1
ATOM 664 N N . LYS A 1 83 ? 23.698 -2.917 -8.856 1.00 56.19 83 LYS A N 1
ATOM 665 C CA . LYS A 1 83 ? 25.114 -3.176 -8.532 1.00 56.19 83 LYS A CA 1
ATOM 666 C C . LYS A 1 83 ? 25.699 -4.356 -9.308 1.00 56.19 83 LYS A C 1
ATOM 668 O O . LYS A 1 83 ? 26.893 -4.357 -9.587 1.00 56.19 83 LYS A O 1
ATOM 673 N N . THR A 1 84 ? 24.887 -5.349 -9.659 1.00 52.28 84 THR A N 1
ATOM 674 C CA . THR A 1 84 ? 25.328 -6.494 -10.469 1.00 52.28 84 THR A CA 1
ATOM 675 C C . THR A 1 84 ? 25.380 -6.195 -11.967 1.00 52.28 84 THR A C 1
ATOM 677 O O . THR A 1 84 ? 26.179 -6.813 -12.666 1.00 52.28 84 THR A O 1
ATOM 680 N N . SER A 1 85 ? 24.601 -5.230 -12.473 1.00 50.59 85 SER A N 1
ATOM 681 C CA . SER A 1 85 ? 24.647 -4.836 -13.891 1.00 50.59 85 SER A CA 1
ATOM 682 C C . SER A 1 85 ? 25.870 -3.994 -14.273 1.00 50.59 85 SER A C 1
ATOM 684 O O . SER A 1 85 ? 26.289 -4.044 -15.424 1.00 50.59 85 SER A O 1
ATOM 686 N N . ASP A 1 86 ? 26.484 -3.274 -13.326 1.00 44.59 86 ASP A N 1
ATOM 687 C CA . ASP A 1 86 ? 27.706 -2.486 -13.576 1.00 44.59 86 ASP A CA 1
ATOM 688 C C . ASP A 1 86 ? 28.989 -3.343 -13.648 1.00 44.59 86 ASP A C 1
ATOM 690 O O . ASP A 1 86 ? 30.040 -2.870 -14.077 1.00 44.59 86 ASP A O 1
ATOM 694 N N . ALA A 1 87 ? 28.932 -4.621 -13.258 1.00 51.03 87 ALA A N 1
ATOM 695 C CA . ALA A 1 87 ? 30.111 -5.489 -13.210 1.00 51.03 87 ALA A CA 1
ATOM 696 C C . ALA A 1 87 ? 30.429 -6.214 -14.538 1.00 51.03 87 ALA A C 1
ATOM 698 O O . ALA A 1 87 ? 31.449 -6.899 -14.620 1.00 51.03 87 ALA A O 1
ATOM 699 N N . VAL A 1 88 ? 29.602 -6.080 -15.588 1.00 49.28 88 VAL A N 1
ATOM 700 C CA . VAL A 1 88 ? 29.712 -6.889 -16.828 1.00 49.28 88 VAL A CA 1
ATOM 701 C C . VAL A 1 88 ? 29.956 -6.045 -18.087 1.00 49.28 88 VAL A C 1
ATOM 703 O O . VAL A 1 88 ? 29.517 -6.382 -19.181 1.00 49.28 88 VAL A O 1
ATOM 706 N N . THR A 1 89 ? 30.718 -4.957 -17.986 1.00 52.31 89 THR A N 1
ATOM 707 C CA . THR A 1 89 ? 31.245 -4.267 -19.179 1.00 52.31 89 THR A CA 1
ATOM 708 C C . THR A 1 89 ? 32.734 -3.981 -19.052 1.00 52.31 89 THR A C 1
ATOM 710 O O . THR A 1 89 ? 33.183 -2.847 -19.156 1.00 52.31 89 THR A O 1
ATOM 713 N N . THR A 1 90 ? 33.528 -5.039 -18.873 1.00 56.09 90 THR A N 1
ATOM 714 C CA . THR A 1 90 ? 34.958 -5.015 -19.229 1.00 56.09 90 THR A CA 1
ATOM 715 C C . THR A 1 90 ? 35.187 -5.876 -20.472 1.00 56.09 90 THR A C 1
ATOM 717 O O . THR A 1 90 ? 36.002 -6.792 -20.473 1.00 56.09 90 THR A O 1
ATOM 720 N N . PHE A 1 91 ? 34.467 -5.604 -21.563 1.00 59.19 91 PHE A N 1
ATOM 721 C CA . PHE A 1 91 ? 34.923 -6.056 -22.877 1.00 59.19 91 PHE A CA 1
ATOM 722 C C . PHE A 1 91 ? 36.039 -5.109 -23.323 1.00 59.19 91 PHE A C 1
ATOM 724 O O . PHE A 1 91 ? 35.797 -4.043 -23.887 1.00 59.19 91 PHE A O 1
ATOM 731 N N . LYS A 1 92 ? 37.286 -5.479 -23.007 1.00 57.75 92 LYS A N 1
ATOM 732 C CA . LYS A 1 92 ? 38.482 -4.848 -23.573 1.00 57.75 92 LYS A CA 1
ATOM 733 C C . LYS A 1 92 ? 38.470 -5.095 -25.080 1.00 57.75 92 LYS A C 1
ATOM 735 O O . LYS A 1 92 ? 38.883 -6.156 -25.532 1.00 57.75 92 LYS A O 1
ATOM 740 N N . ILE A 1 93 ? 37.987 -4.123 -25.848 1.00 65.88 93 ILE A N 1
ATOM 741 C CA . ILE A 1 93 ? 38.158 -4.097 -27.302 1.00 65.88 93 ILE A CA 1
ATOM 742 C C . ILE A 1 93 ? 39.673 -4.013 -27.560 1.00 65.88 93 ILE A C 1
ATOM 744 O O . ILE A 1 93 ? 40.294 -3.037 -27.122 1.00 65.88 93 ILE A O 1
ATOM 748 N N . PRO A 1 94 ? 40.309 -5.005 -28.213 1.00 63.69 94 PRO A N 1
ATOM 749 C CA . PRO A 1 94 ? 41.725 -4.920 -28.540 1.00 63.69 94 PRO A CA 1
ATOM 750 C C . PRO A 1 94 ? 41.946 -3.731 -29.479 1.00 63.69 94 PRO A C 1
ATOM 752 O O . PRO A 1 94 ? 41.395 -3.681 -30.577 1.00 63.69 94 PRO A O 1
ATOM 755 N N . ARG A 1 95 ? 42.735 -2.743 -29.043 1.00 65.31 95 ARG A N 1
ATOM 756 C CA . ARG A 1 95 ? 43.166 -1.632 -29.901 1.00 65.31 95 ARG A CA 1
ATOM 757 C C . ARG A 1 95 ? 44.079 -2.204 -30.984 1.00 65.31 95 ARG A C 1
ATOM 759 O O . ARG A 1 95 ? 45.200 -2.603 -30.686 1.00 65.31 95 ARG A O 1
ATOM 766 N N . ILE A 1 96 ? 43.602 -2.232 -32.225 1.00 69.56 96 ILE A N 1
ATOM 767 C CA . ILE A 1 96 ? 44.427 -2.535 -33.397 1.00 69.56 96 ILE A CA 1
ATOM 768 C C . ILE A 1 96 ? 45.427 -1.376 -33.554 1.00 69.56 96 ILE A C 1
ATOM 770 O O . ILE A 1 96 ? 44.990 -0.232 -33.716 1.00 69.56 96 ILE A O 1
ATOM 774 N N . PRO A 1 97 ? 46.750 -1.607 -33.479 1.00 61.88 97 PRO A N 1
ATOM 775 C CA . PRO A 1 97 ? 47.722 -0.551 -33.710 1.00 61.88 97 PRO A CA 1
ATOM 776 C C . PRO A 1 97 ? 47.746 -0.216 -35.204 1.00 61.88 97 PRO A C 1
ATOM 778 O O . PRO A 1 97 ? 48.200 -1.002 -36.033 1.00 61.88 97 PRO A O 1
ATOM 781 N N . THR A 1 98 ? 47.261 0.969 -35.566 1.00 63.69 98 THR A N 1
ATOM 782 C CA . THR A 1 98 ? 47.440 1.529 -36.909 1.00 63.69 98 THR A CA 1
ATOM 783 C C . THR A 1 98 ? 48.908 1.902 -37.103 1.00 63.69 98 THR A C 1
ATOM 785 O O . THR A 1 98 ? 49.326 3.013 -36.773 1.00 63.69 98 THR A O 1
ATOM 788 N N . HIS A 1 99 ? 49.709 0.977 -37.635 1.00 54.78 99 HIS A N 1
ATOM 789 C CA . HIS A 1 99 ? 51.024 1.305 -38.173 1.00 54.78 99 HIS A CA 1
ATOM 790 C C . HIS A 1 99 ? 50.839 2.224 -39.388 1.00 54.78 99 HIS A C 1
ATOM 792 O O . HIS A 1 99 ? 50.364 1.808 -40.444 1.00 54.78 99 HIS A O 1
ATOM 798 N N . ARG A 1 100 ? 51.207 3.500 -39.225 1.00 53.41 100 ARG A N 1
ATOM 799 C CA . ARG A 1 100 ? 51.385 4.458 -40.323 1.00 53.41 100 ARG A CA 1
ATOM 800 C C . ARG A 1 100 ? 52.442 3.893 -41.273 1.00 53.41 100 ARG A C 1
ATOM 802 O O . ARG A 1 100 ? 53.631 3.914 -40.965 1.00 53.41 100 ARG A O 1
ATOM 809 N N . ILE A 1 101 ? 52.003 3.389 -42.421 1.00 59.47 101 ILE A N 1
ATOM 810 C CA . ILE A 1 101 ? 52.882 3.039 -43.535 1.00 59.47 101 ILE A CA 1
ATOM 811 C C . ILE A 1 101 ? 53.480 4.350 -44.054 1.00 59.47 101 ILE A C 1
ATOM 813 O O . ILE A 1 101 ? 52.784 5.176 -44.643 1.00 59.47 101 ILE A O 1
ATOM 817 N N . GLN A 1 102 ? 54.770 4.557 -43.794 1.00 57.34 102 GLN A N 1
ATOM 818 C CA . GLN A 1 102 ? 55.556 5.603 -44.435 1.00 57.34 102 GLN A CA 1
ATOM 819 C C . GLN A 1 102 ? 55.676 5.255 -45.922 1.00 57.34 102 GLN A C 1
ATOM 821 O O . GLN A 1 102 ? 56.417 4.347 -46.289 1.00 57.34 102 GLN A O 1
ATOM 826 N N . LYS A 1 103 ? 54.966 5.971 -46.796 1.00 52.25 103 LYS A N 1
ATOM 827 C CA . LYS A 1 103 ? 55.338 6.029 -48.212 1.00 52.25 103 LYS A CA 1
ATOM 828 C C . LYS A 1 103 ? 56.206 7.263 -48.422 1.00 52.25 103 LYS A C 1
ATOM 830 O O . LYS A 1 103 ? 55.700 8.375 -48.522 1.00 52.25 103 LYS A O 1
ATOM 835 N N . ARG A 1 104 ? 57.523 7.037 -48.491 1.00 50.56 104 ARG A N 1
ATOM 836 C CA . ARG A 1 104 ? 58.428 7.870 -49.292 1.00 50.56 104 ARG A CA 1
ATOM 837 C C . ARG A 1 104 ? 57.873 7.884 -50.716 1.00 50.56 104 ARG A C 1
ATOM 839 O O . ARG A 1 104 ? 57.755 6.822 -51.322 1.00 50.56 104 ARG A O 1
ATOM 846 N N . VAL A 1 105 ? 57.570 9.061 -51.243 1.00 51.50 105 VAL A N 1
ATOM 847 C CA . VAL A 1 105 ? 57.536 9.280 -52.689 1.00 51.50 105 VAL A CA 1
ATOM 848 C C . VAL A 1 105 ? 58.495 10.427 -52.950 1.00 51.50 105 VAL A C 1
ATOM 850 O O . VAL A 1 105 ? 58.290 11.544 -52.487 1.00 51.50 105 VAL A O 1
ATOM 853 N N . VAL A 1 106 ? 59.601 10.061 -53.585 1.00 46.81 106 VAL A N 1
ATOM 854 C CA . VAL A 1 106 ? 60.581 10.957 -54.183 1.00 46.81 106 VAL A CA 1
ATOM 855 C C . VAL A 1 106 ? 59.979 11.436 -55.499 1.00 46.81 106 VAL A C 1
ATOM 857 O O . VAL A 1 106 ? 59.552 10.597 -56.294 1.00 46.81 106 VAL A O 1
ATOM 860 N N . ALA A 1 107 ? 59.950 12.747 -55.709 1.00 45.66 107 ALA A N 1
ATOM 861 C CA . ALA A 1 107 ? 59.951 13.387 -57.020 1.00 45.66 107 ALA A CA 1
ATOM 862 C C . ALA A 1 107 ? 60.540 14.789 -56.848 1.00 45.66 107 ALA A C 1
ATOM 864 O O . ALA A 1 107 ? 60.065 15.496 -55.929 1.00 45.66 107 ALA A O 1
#

Secondary structure (DSSP, 8-state):
---HHHHHHHHHHHHHHHHHTT-SHHHHHHHHHHS---HHHHHHTTHHHHHHHTTS-TTTHHHHHHHHHHHHHHHHHHHHHHHHHTTS-------------------

Sequence (107 aa):
MATPGSAMAKYLFRCVTHLRAQKKVTVTLQMLMDLNTPLALLEAFEIKKLVKMYREDKKHKELAQKVLLKIRAMKMEEMVNKKTSDAVTTFKIPRIPTHRIQKRVVA

Organism: Caenorhabditis briggsae (NCBI:txid6238)

pLDDT: mean 78.63, std 15.62, range [44.59, 93.25]